Protein AF-A0A954P9H5-F1 (afdb_monomer_lite)

Radius of gyration: 14.2 Å; chains: 1; bounding box: 37×39×32 Å

Secondary structure (DSSP, 8-state):
----PPPHHHHHHHHHHHHHTT-HHHHHHHHHHHHHH--TTHHHHHHHHHHHHHHTT-HHHHHHHHHT--GGG--HHHHHHHHHHHHHHHHHHHTT------

pLDDT: mean 89.83, std 11.18, range [44.09, 97.06]

Sequence (102 aa):
DGTCELSESTVFLLIRGLLGQNQYTAAVPFLREHIERFSHRRTALQLNLAKVLVHLERPRKALEVLKQLDTATLDDDARKSAEKLIGYAKLQIEQGTIELSE

Foldseek 3Di:
DDPPDDDLVRLVVVLVVCVVVVVLVVNQVSLVVSLVPDPPCNQVSLLVNLVSCLVLLNLVVSVVSLVPHPVVPDDPVSVVSSVVSNVSSVVSVVVPRDDDDD

Structure (mmCIF, N/CA/C/O backbone):
data_AF-A0A954P9H5-F1
#
_entry.id   AF-A0A954P9H5-F1
#
loop_
_atom_site.group_PDB
_atom_site.id
_atom_site.type_symbol
_atom_site.label_atom_id
_atom_site.label_alt_id
_atom_site.label_comp_id
_atom_site.label_asym_id
_atom_site.label_entity_id
_atom_site.label_seq_id
_atom_site.pdbx_PDB_ins_code
_atom_site.Cartn_x
_atom_site.Cartn_y
_atom_site.Cartn_z
_atom_site.occupancy
_atom_site.B_iso_or_equiv
_atom_site.auth_seq_id
_atom_site.auth_comp_id
_atom_site.auth_asym_id
_atom_site.auth_atom_id
_atom_site.pdbx_PDB_model_num
ATOM 1 N N . ASP A 1 1 ? 24.051 -22.769 -10.871 1.00 44.09 1 ASP A N 1
ATOM 2 C CA . ASP A 1 1 ? 23.500 -21.650 -10.089 1.00 44.09 1 ASP A CA 1
ATOM 3 C C . ASP A 1 1 ? 23.270 -20.439 -10.958 1.00 44.09 1 ASP A C 1
ATOM 5 O O . ASP A 1 1 ? 24.212 -19.774 -11.360 1.00 44.09 1 ASP A O 1
ATOM 9 N N . GLY A 1 2 ? 22.014 -20.211 -11.321 1.00 45.12 2 GLY A N 1
ATOM 10 C CA . GLY A 1 2 ? 21.591 -19.035 -12.067 1.00 45.12 2 GLY A CA 1
ATOM 11 C C . GLY A 1 2 ? 20.261 -18.590 -11.495 1.00 45.12 2 GLY A C 1
ATOM 12 O O . GLY A 1 2 ? 19.214 -19.061 -11.929 1.00 45.12 2 GLY A O 1
ATOM 13 N N . THR A 1 3 ? 20.294 -17.745 -10.470 1.00 51.94 3 THR A N 1
ATOM 14 C CA . THR A 1 3 ? 19.108 -17.006 -10.042 1.00 51.94 3 THR A CA 1
ATOM 15 C C . THR A 1 3 ? 18.694 -16.138 -11.219 1.00 51.94 3 THR A C 1
ATOM 17 O O . THR A 1 3 ? 19.360 -15.157 -11.541 1.00 51.94 3 THR A O 1
ATOM 20 N N . CYS A 1 4 ? 17.638 -16.550 -11.919 1.00 55.53 4 CYS A N 1
ATOM 21 C CA . CYS A 1 4 ? 17.020 -15.751 -12.965 1.00 55.53 4 CYS A CA 1
ATOM 22 C C . CYS A 1 4 ? 16.344 -14.560 -12.279 1.00 55.53 4 CYS A C 1
ATOM 24 O O . CYS A 1 4 ? 15.162 -14.609 -11.944 1.00 55.53 4 CYS A O 1
ATOM 26 N N . GLU A 1 5 ? 17.119 -13.521 -11.979 1.00 66.31 5 GLU A N 1
ATOM 27 C CA . GLU A 1 5 ? 16.582 -12.285 -11.438 1.00 66.31 5 GLU A CA 1
ATOM 28 C C . GLU A 1 5 ? 15.644 -11.671 -12.477 1.00 66.31 5 GLU A C 1
ATOM 30 O O . GLU A 1 5 ? 16.047 -11.352 -13.598 1.00 66.31 5 GLU A O 1
ATOM 35 N N . LEU A 1 6 ? 14.369 -11.518 -12.117 1.00 73.56 6 LEU A N 1
ATOM 36 C CA . LEU A 1 6 ? 13.417 -10.825 -12.974 1.00 73.56 6 LEU A CA 1
ATOM 37 C C . LEU A 1 6 ? 13.862 -9.368 -13.128 1.00 73.56 6 LEU A C 1
ATOM 39 O O . LEU A 1 6 ? 14.182 -8.697 -12.142 1.00 73.56 6 LEU A O 1
ATOM 43 N N . SER A 1 7 ? 13.868 -8.884 -14.370 1.00 85.44 7 SER A N 1
ATOM 44 C CA . SER A 1 7 ? 14.144 -7.480 -14.668 1.00 85.44 7 SER A CA 1
ATOM 45 C C . SER A 1 7 ? 13.062 -6.571 -14.077 1.00 85.44 7 SER A C 1
ATOM 47 O O . SER A 1 7 ? 11.903 -6.979 -13.962 1.00 85.44 7 SER A O 1
ATOM 49 N N . GLU A 1 8 ? 13.416 -5.318 -13.766 1.00 86.12 8 GLU A N 1
ATOM 50 C CA . GLU A 1 8 ? 12.487 -4.304 -13.231 1.00 86.12 8 GLU A CA 1
ATOM 51 C C . GLU A 1 8 ? 11.188 -4.238 -14.045 1.00 86.12 8 GLU A C 1
ATOM 53 O O . GLU A 1 8 ? 10.088 -4.308 -13.500 1.00 86.12 8 GLU A O 1
ATOM 58 N N . SER A 1 9 ? 11.307 -4.189 -15.376 1.00 87.50 9 SER A N 1
ATOM 59 C CA . SER A 1 9 ? 10.158 -4.125 -16.281 1.00 87.50 9 SER A CA 1
ATOM 60 C C . SER A 1 9 ? 9.249 -5.351 -16.173 1.00 87.50 9 SER A C 1
ATOM 62 O O . SER A 1 9 ? 8.030 -5.208 -16.243 1.00 87.50 9 SER A O 1
ATOM 64 N N . THR A 1 10 ? 9.814 -6.545 -15.973 1.00 89.69 10 THR A N 1
ATOM 65 C CA . THR A 1 10 ? 9.037 -7.786 -15.838 1.00 89.69 10 THR A CA 1
ATOM 66 C C . THR A 1 10 ? 8.264 -7.803 -14.525 1.00 89.69 10 THR A C 1
ATOM 68 O O . THR A 1 10 ? 7.060 -8.063 -14.524 1.00 89.69 10 THR A O 1
ATOM 71 N N . VAL A 1 11 ? 8.927 -7.453 -13.417 1.00 90.12 11 VAL A N 1
ATOM 72 C CA . VAL A 1 11 ? 8.285 -7.356 -12.097 1.00 90.12 11 VAL A CA 1
ATOM 73 C C . VAL A 1 11 ? 7.183 -6.295 -12.120 1.00 90.12 11 VAL A C 1
ATOM 75 O O . VAL A 1 11 ? 6.075 -6.535 -11.643 1.00 90.12 11 VAL A O 1
ATOM 78 N N . PHE A 1 12 ? 7.437 -5.143 -12.741 1.00 90.56 12 PHE A N 1
ATOM 79 C CA . PHE A 1 12 ? 6.449 -4.074 -12.863 1.00 90.56 12 PHE A CA 1
ATOM 80 C C . PHE A 1 12 ? 5.215 -4.487 -13.681 1.00 90.56 12 PHE A C 1
ATOM 82 O O . PHE A 1 12 ? 4.083 -4.204 -13.280 1.00 90.56 12 PHE A O 1
ATOM 89 N N . LEU A 1 13 ? 5.403 -5.178 -14.811 1.00 93.25 13 LEU A N 1
ATOM 90 C CA . LEU A 1 13 ? 4.291 -5.694 -15.617 1.00 93.25 13 LEU A CA 1
ATOM 91 C C . LEU A 1 13 ? 3.467 -6.731 -14.849 1.00 93.25 13 LEU A C 1
ATOM 93 O O . LEU A 1 13 ? 2.237 -6.692 -14.919 1.00 93.25 13 LEU A O 1
ATOM 97 N N . LEU A 1 14 ? 4.123 -7.602 -14.078 1.00 93.56 14 LEU A N 1
ATOM 98 C CA . LEU A 1 14 ? 3.450 -8.565 -13.212 1.00 93.56 14 LEU A CA 1
ATOM 99 C C . LEU A 1 14 ? 2.615 -7.860 -12.136 1.00 93.56 14 LEU A C 1
ATOM 101 O O . LEU A 1 14 ? 1.426 -8.145 -12.018 1.00 93.56 14 LEU A O 1
ATOM 105 N N . ILE A 1 15 ? 3.190 -6.886 -11.420 1.00 94.25 15 ILE A N 1
ATOM 106 C CA . ILE A 1 15 ? 2.460 -6.061 -10.441 1.00 94.25 15 ILE A CA 1
ATOM 107 C C . ILE A 1 15 ? 1.223 -5.442 -11.092 1.00 94.25 15 ILE A C 1
ATOM 109 O O . ILE A 1 15 ? 0.119 -5.554 -10.562 1.00 94.25 15 ILE A O 1
ATOM 113 N N . ARG A 1 16 ? 1.380 -4.813 -12.263 1.00 94.12 16 ARG A N 1
ATOM 114 C CA . ARG A 1 16 ? 0.265 -4.182 -12.977 1.00 94.12 16 ARG A CA 1
ATOM 115 C C . ARG A 1 16 ? -0.826 -5.194 -13.341 1.00 94.12 16 ARG A C 1
ATOM 117 O O . ARG A 1 16 ? -2.004 -4.878 -13.189 1.00 94.12 16 ARG A O 1
ATOM 124 N N . GLY A 1 17 ? -0.445 -6.387 -13.797 1.00 95.50 17 GLY A N 1
ATOM 125 C CA . GLY A 1 17 ? -1.375 -7.475 -14.101 1.00 95.50 17 GLY A CA 1
ATOM 126 C C . GLY A 1 17 ? -2.151 -7.943 -12.869 1.00 95.50 17 GLY A C 1
ATOM 127 O O . GLY A 1 17 ? -3.377 -8.005 -12.910 1.00 95.50 17 GLY A O 1
ATOM 128 N N . LEU A 1 18 ? -1.455 -8.190 -11.756 1.00 95.75 18 LEU A N 1
ATOM 129 C CA . LEU A 1 18 ? -2.061 -8.635 -10.497 1.00 95.75 18 LEU A CA 1
ATOM 130 C C . LEU A 1 18 ? -3.028 -7.590 -9.931 1.00 95.75 18 LEU A C 1
ATOM 132 O O . LEU A 1 18 ? -4.153 -7.925 -9.565 1.00 95.75 18 LEU A O 1
ATOM 136 N N . LEU A 1 19 ? -2.628 -6.314 -9.919 1.00 94.12 19 LEU A N 1
ATOM 137 C CA . LEU A 1 19 ? -3.497 -5.218 -9.483 1.00 94.12 19 LEU A CA 1
ATOM 138 C C . LEU A 1 19 ? -4.719 -5.065 -10.397 1.00 94.12 19 LEU A C 1
ATOM 140 O O . LEU A 1 19 ? -5.827 -4.881 -9.901 1.00 94.12 19 LEU A O 1
ATOM 144 N N . GLY A 1 20 ? -4.542 -5.188 -11.718 1.00 95.00 20 GLY A N 1
ATOM 145 C CA . GLY A 1 20 ? -5.642 -5.140 -12.686 1.00 95.00 20 GLY A CA 1
ATOM 146 C C . GLY A 1 20 ? -6.644 -6.291 -12.541 1.00 95.00 20 GLY A C 1
ATOM 147 O O . GLY A 1 20 ? -7.817 -6.117 -12.855 1.00 95.00 20 GLY A O 1
ATOM 148 N N . GLN A 1 21 ? -6.207 -7.443 -12.025 1.00 96.31 21 GLN A N 1
ATOM 149 C CA . GLN A 1 21 ? -7.060 -8.599 -11.729 1.00 96.31 21 GLN A CA 1
ATOM 150 C C . GLN A 1 21 ? -7.572 -8.628 -10.278 1.00 96.31 21 GLN A C 1
ATOM 152 O O . GLN A 1 21 ? -8.156 -9.625 -9.861 1.00 96.31 21 GLN A O 1
ATOM 157 N N . ASN A 1 22 ? -7.361 -7.563 -9.493 1.00 94.75 22 ASN A N 1
ATOM 158 C CA . ASN A 1 22 ? -7.678 -7.500 -8.059 1.00 94.75 22 ASN A CA 1
ATOM 159 C C . ASN A 1 22 ? -7.009 -8.607 -7.214 1.00 94.75 22 ASN A C 1
ATOM 161 O O . ASN A 1 22 ? -7.465 -8.924 -6.117 1.00 94.75 22 ASN A O 1
ATOM 165 N N . GLN A 1 23 ? -5.905 -9.191 -7.688 1.00 96.19 23 GLN A N 1
ATOM 166 C CA . GLN A 1 23 ? -5.135 -10.198 -6.956 1.00 96.19 23 GLN A CA 1
ATOM 167 C C . GLN A 1 23 ? -4.192 -9.526 -5.952 1.00 96.19 23 GLN A C 1
ATOM 169 O O . GLN A 1 23 ? -2.966 -9.607 -6.035 1.00 96.19 23 GLN A O 1
ATOM 174 N N . TYR A 1 24 ? -4.787 -8.820 -4.994 1.00 94.38 24 TYR A N 1
ATOM 175 C CA . TYR A 1 24 ? -4.090 -7.947 -4.056 1.00 94.38 24 TYR A CA 1
ATOM 176 C C . TYR A 1 24 ? -3.088 -8.687 -3.174 1.00 94.38 24 TYR A C 1
ATOM 178 O O . TYR A 1 24 ? -1.939 -8.263 -3.083 1.00 94.38 24 TYR A O 1
ATOM 186 N N . THR A 1 25 ? -3.479 -9.824 -2.596 1.00 94.75 25 THR A N 1
ATOM 187 C CA . THR A 1 25 ? -2.587 -10.659 -1.777 1.00 94.75 25 THR A CA 1
ATOM 188 C C . THR A 1 25 ? -1.361 -11.117 -2.567 1.00 94.75 25 THR A C 1
ATOM 190 O O . THR A 1 25 ? -0.240 -11.021 -2.073 1.00 94.75 25 THR A O 1
ATOM 193 N N . ALA A 1 26 ? -1.554 -11.531 -3.823 1.00 95.19 26 ALA A N 1
ATOM 194 C CA . ALA A 1 26 ? -0.461 -11.951 -4.697 1.00 95.19 26 ALA A CA 1
ATOM 195 C C . ALA A 1 26 ? 0.442 -10.780 -5.118 1.00 95.19 26 ALA A C 1
ATOM 197 O O . ALA A 1 26 ? 1.631 -10.982 -5.339 1.00 95.19 26 ALA A O 1
ATOM 198 N N . ALA A 1 27 ? -0.087 -9.555 -5.208 1.00 95.38 27 ALA A N 1
ATOM 199 C CA . ALA A 1 27 ? 0.684 -8.373 -5.595 1.00 95.38 27 ALA A CA 1
ATOM 200 C C . ALA A 1 27 ? 1.649 -7.879 -4.501 1.00 95.38 27 ALA A C 1
ATOM 202 O O . ALA A 1 27 ? 2.687 -7.300 -4.824 1.00 95.38 27 ALA A O 1
ATOM 203 N N . VAL A 1 28 ? 1.325 -8.089 -3.218 1.00 95.44 28 VAL A N 1
ATOM 204 C CA . VAL A 1 28 ? 2.117 -7.598 -2.072 1.00 95.44 28 VAL A CA 1
ATOM 205 C C . VAL A 1 28 ? 3.603 -7.985 -2.129 1.00 95.44 28 VAL A C 1
ATOM 207 O O . VAL A 1 28 ? 4.424 -7.074 -1.988 1.00 95.44 28 VAL A O 1
ATOM 210 N N . PRO A 1 29 ? 3.999 -9.263 -2.313 1.00 94.56 29 PRO A N 1
ATOM 211 C CA . PRO A 1 29 ? 5.415 -9.632 -2.341 1.00 94.56 29 PRO A CA 1
ATOM 212 C C . PRO A 1 29 ? 6.176 -8.939 -3.477 1.00 94.56 29 PRO A C 1
ATOM 214 O O . PRO A 1 29 ? 7.240 -8.379 -3.231 1.00 94.56 29 PRO A O 1
ATOM 217 N N . PHE A 1 30 ? 5.598 -8.865 -4.680 1.00 94.81 30 PHE A N 1
ATOM 218 C CA . PHE A 1 30 ? 6.244 -8.209 -5.822 1.00 94.81 30 PHE A CA 1
ATOM 219 C C . PHE A 1 30 ? 6.362 -6.694 -5.638 1.00 94.81 30 PHE A C 1
ATOM 221 O O . PHE A 1 30 ? 7.377 -6.104 -6.000 1.00 94.81 30 PHE A O 1
ATOM 228 N N . LEU A 1 31 ? 5.353 -6.053 -5.036 1.00 94.94 31 LEU A N 1
ATOM 229 C CA . LEU A 1 31 ? 5.424 -4.637 -4.672 1.00 94.94 31 LEU A CA 1
ATOM 230 C C . LEU A 1 31 ? 6.575 -4.373 -3.696 1.00 94.94 31 LEU A C 1
ATOM 232 O O . LEU A 1 31 ? 7.346 -3.440 -3.913 1.00 94.94 31 LEU A O 1
ATOM 236 N N . ARG A 1 32 ? 6.710 -5.192 -2.645 1.00 94.38 32 ARG A N 1
ATOM 237 C CA . ARG A 1 32 ? 7.795 -5.065 -1.657 1.00 94.38 32 ARG A CA 1
ATOM 238 C C . ARG A 1 32 ? 9.162 -5.266 -2.299 1.00 94.38 32 ARG A C 1
ATOM 240 O O . ARG A 1 32 ? 10.025 -4.409 -2.140 1.00 94.38 32 ARG A O 1
ATOM 247 N N . GLU A 1 33 ? 9.311 -6.336 -3.073 1.00 92.38 33 GLU A N 1
ATOM 248 C CA . GLU A 1 33 ? 10.547 -6.645 -3.787 1.00 92.38 33 GLU A CA 1
ATOM 249 C C . GLU A 1 33 ? 10.951 -5.491 -4.716 1.00 92.38 33 GLU A C 1
ATOM 251 O O . GLU A 1 33 ? 12.097 -5.045 -4.703 1.00 92.38 33 GLU A O 1
ATOM 256 N N . HIS A 1 34 ? 10.007 -4.945 -5.486 1.00 93.25 34 HIS A N 1
ATOM 257 C CA . HIS A 1 34 ? 10.308 -3.846 -6.397 1.00 93.25 34 HIS A CA 1
ATOM 258 C C . HIS A 1 34 ? 10.706 -2.561 -5.653 1.00 93.25 34 HIS A C 1
ATOM 260 O O . HIS A 1 34 ? 11.607 -1.854 -6.100 1.00 93.25 34 HIS A O 1
ATOM 266 N N . ILE A 1 35 ? 10.048 -2.238 -4.534 1.00 93.69 35 ILE A N 1
ATOM 267 C CA . ILE A 1 35 ? 10.363 -1.065 -3.694 1.00 93.69 35 ILE A CA 1
ATOM 268 C C . ILE A 1 35 ? 11.778 -1.168 -3.108 1.00 93.69 35 ILE A C 1
ATOM 270 O O . ILE A 1 35 ? 12.498 -0.162 -3.038 1.00 93.69 35 ILE A O 1
ATOM 274 N N . GLU A 1 36 ? 12.167 -2.374 -2.695 1.00 92.19 36 GLU A N 1
ATOM 275 C CA . GLU A 1 36 ? 13.479 -2.671 -2.125 1.00 92.19 36 GLU A CA 1
ATOM 276 C C . GLU A 1 36 ? 14.579 -2.608 -3.193 1.00 92.19 36 GLU A C 1
ATOM 278 O O . GLU A 1 36 ? 15.578 -1.913 -3.002 1.00 92.19 36 GLU A O 1
ATOM 283 N N . ARG A 1 37 ? 14.360 -3.250 -4.348 1.00 90.31 37 ARG A N 1
ATOM 284 C CA . ARG A 1 37 ? 15.371 -3.410 -5.406 1.00 90.31 37 ARG A CA 1
ATOM 285 C C . ARG A 1 37 ? 15.520 -2.195 -6.325 1.00 90.31 37 ARG A C 1
ATOM 287 O O . ARG A 1 37 ? 16.623 -1.934 -6.797 1.00 90.31 37 ARG A O 1
ATOM 294 N N . PHE A 1 38 ? 14.449 -1.439 -6.584 1.00 88.06 38 PHE A N 1
ATOM 295 C CA . PHE A 1 38 ? 14.447 -0.381 -7.603 1.00 88.06 38 PHE A CA 1
ATOM 296 C C . PHE A 1 38 ? 13.949 0.959 -7.042 1.00 88.06 38 PHE A C 1
ATOM 298 O O . PHE A 1 38 ? 12.849 1.073 -6.499 1.00 88.06 38 PHE A O 1
ATOM 305 N N . SER A 1 39 ? 14.750 2.015 -7.196 1.00 85.25 39 SER A N 1
ATOM 306 C CA . SER A 1 39 ? 14.452 3.346 -6.645 1.00 85.25 39 SER A CA 1
ATOM 307 C C . SER A 1 39 ? 13.592 4.221 -7.562 1.00 85.25 39 SER A C 1
ATOM 309 O O . SER A 1 39 ? 12.838 5.056 -7.067 1.00 85.25 39 SER A O 1
ATOM 311 N N . HIS A 1 40 ? 13.647 4.015 -8.883 1.00 82.31 40 HIS A N 1
ATOM 312 C CA . HIS A 1 40 ? 13.090 4.942 -9.878 1.00 82.31 40 HIS A CA 1
ATOM 313 C C . HIS A 1 40 ? 11.565 5.153 -9.769 1.00 82.31 40 HIS A C 1
ATOM 315 O O . HIS A 1 40 ? 11.051 6.194 -10.171 1.00 82.31 40 HIS A O 1
ATOM 321 N N . ARG A 1 41 ? 10.830 4.197 -9.184 1.00 84.00 41 ARG A N 1
ATOM 322 C CA . ARG A 1 41 ? 9.367 4.265 -8.982 1.00 84.00 41 ARG A CA 1
ATOM 323 C C . ARG A 1 41 ? 8.945 4.010 -7.539 1.00 84.00 41 ARG A C 1
ATOM 325 O O . ARG A 1 41 ? 7.772 3.733 -7.282 1.00 84.00 41 ARG A O 1
ATOM 332 N N . ARG A 1 42 ? 9.894 4.086 -6.603 1.00 91.31 42 ARG A N 1
ATOM 333 C CA . ARG A 1 42 ? 9.704 3.664 -5.21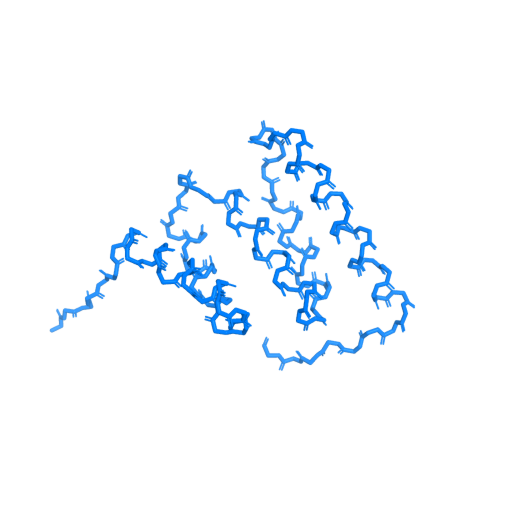3 1.00 91.31 42 ARG A CA 1
ATOM 334 C C . ARG A 1 42 ? 8.480 4.319 -4.575 1.00 91.31 42 ARG A C 1
ATOM 336 O O . ARG A 1 42 ? 7.595 3.600 -4.126 1.00 91.31 42 ARG A O 1
ATOM 343 N N . THR A 1 43 ? 8.387 5.647 -4.618 1.00 92.31 43 THR A N 1
ATOM 344 C CA . THR A 1 43 ? 7.291 6.400 -3.990 1.00 92.31 43 THR A CA 1
ATOM 345 C C . THR A 1 43 ? 5.920 6.013 -4.557 1.00 92.31 43 THR A C 1
ATOM 347 O O . THR A 1 43 ? 4.980 5.750 -3.808 1.00 92.31 43 THR A O 1
ATOM 350 N N . ALA A 1 44 ? 5.801 5.902 -5.883 1.00 91.62 44 ALA A N 1
ATOM 351 C CA . ALA A 1 44 ? 4.547 5.514 -6.531 1.00 91.62 44 ALA A CA 1
ATOM 352 C C . ALA A 1 44 ? 4.122 4.083 -6.155 1.00 91.62 44 ALA A C 1
ATOM 354 O O . ALA A 1 44 ? 2.945 3.816 -5.904 1.00 91.62 44 ALA A O 1
ATOM 355 N N . LEU A 1 45 ? 5.077 3.153 -6.078 1.00 93.44 45 LEU A N 1
ATOM 356 C CA . LEU A 1 45 ? 4.795 1.773 -5.686 1.00 93.44 45 LEU A CA 1
ATOM 357 C C . LEU A 1 45 ? 4.516 1.628 -4.190 1.00 93.44 45 LEU A C 1
ATOM 359 O O . LEU A 1 45 ? 3.661 0.824 -3.828 1.00 93.44 45 LEU A O 1
ATOM 363 N N . GLN A 1 46 ? 5.150 2.424 -3.328 1.00 95.94 46 GLN A N 1
ATOM 364 C CA . GLN A 1 46 ? 4.807 2.507 -1.906 1.00 95.94 46 GLN A CA 1
ATOM 365 C C . GLN A 1 46 ? 3.362 2.986 -1.717 1.00 95.94 46 GLN A C 1
ATOM 367 O O . GLN A 1 46 ? 2.629 2.410 -0.916 1.00 95.94 46 GLN A O 1
ATOM 372 N N . LEU A 1 47 ? 2.911 3.975 -2.497 1.0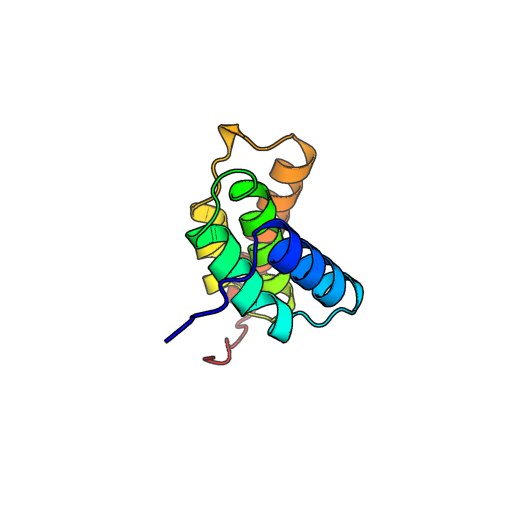0 95.25 47 LEU A N 1
ATOM 373 C CA . LEU A 1 47 ? 1.520 4.430 -2.449 1.00 95.25 47 LEU A CA 1
ATOM 374 C C . LEU A 1 47 ? 0.544 3.325 -2.892 1.00 95.25 47 LEU A C 1
ATOM 376 O O . LEU A 1 47 ? -0.472 3.093 -2.233 1.00 95.25 47 LEU A O 1
ATOM 380 N N . ASN A 1 48 ? 0.874 2.587 -3.958 1.00 95.12 48 ASN A N 1
ATOM 381 C CA . ASN A 1 48 ? 0.086 1.426 -4.386 1.00 95.12 48 ASN A CA 1
ATOM 382 C C . ASN A 1 48 ? 0.070 0.320 -3.322 1.00 95.12 48 ASN A C 1
ATOM 384 O O . ASN A 1 48 ? -0.991 -0.225 -3.029 1.00 95.12 48 ASN A O 1
ATOM 388 N N . LEU A 1 49 ? 1.216 0.018 -2.707 1.00 97.06 49 LEU A N 1
ATOM 389 C CA . LEU A 1 49 ? 1.317 -0.956 -1.623 1.00 97.06 49 LEU A CA 1
ATOM 390 C C . LEU A 1 49 ? 0.463 -0.543 -0.422 1.00 97.06 49 LEU A C 1
ATOM 392 O O . LEU A 1 49 ? -0.273 -1.371 0.105 1.00 97.06 49 LEU A O 1
ATOM 396 N N . ALA A 1 50 ? 0.494 0.726 -0.020 1.00 96.94 50 ALA A N 1
ATOM 397 C CA . ALA A 1 50 ? -0.352 1.227 1.056 1.00 96.94 50 ALA A CA 1
ATOM 398 C C . ALA A 1 50 ? -1.844 1.055 0.739 1.00 96.94 50 ALA A C 1
ATOM 400 O O . ALA A 1 50 ? -2.599 0.566 1.577 1.00 96.94 50 ALA A O 1
ATOM 401 N N . LYS A 1 51 ? -2.265 1.385 -0.488 1.00 96.06 51 LYS A N 1
ATOM 402 C CA . LYS A 1 51 ? -3.646 1.186 -0.949 1.00 96.06 51 LYS A CA 1
ATOM 403 C C . LYS A 1 51 ? -4.067 -0.283 -0.882 1.00 96.06 51 LYS A C 1
ATOM 405 O O . LYS A 1 51 ? -5.151 -0.585 -0.388 1.00 96.06 51 LYS A O 1
ATOM 410 N N . VAL A 1 52 ? -3.203 -1.185 -1.348 1.00 96.50 52 VAL A N 1
ATOM 411 C CA . VAL A 1 52 ? -3.417 -2.637 -1.272 1.00 96.50 52 VAL A CA 1
ATOM 412 C C . VAL A 1 52 ? -3.542 -3.097 0.179 1.00 96.50 52 VAL A C 1
ATOM 414 O O . VAL A 1 52 ? -4.452 -3.850 0.501 1.00 96.50 52 VAL A O 1
ATOM 417 N N . LEU A 1 53 ? -2.677 -2.619 1.073 1.00 96.31 53 LEU A N 1
ATOM 418 C CA . LEU A 1 53 ? -2.697 -3.005 2.484 1.00 96.31 53 LEU A CA 1
ATOM 419 C C . LEU A 1 53 ? -3.965 -2.530 3.205 1.00 96.31 53 LEU A C 1
ATOM 421 O O . LEU A 1 53 ? -4.527 -3.302 3.970 1.00 96.31 53 LEU A O 1
ATOM 425 N N . VAL A 1 54 ? -4.463 -1.319 2.927 1.00 95.00 54 VAL A N 1
ATOM 426 C CA . VAL 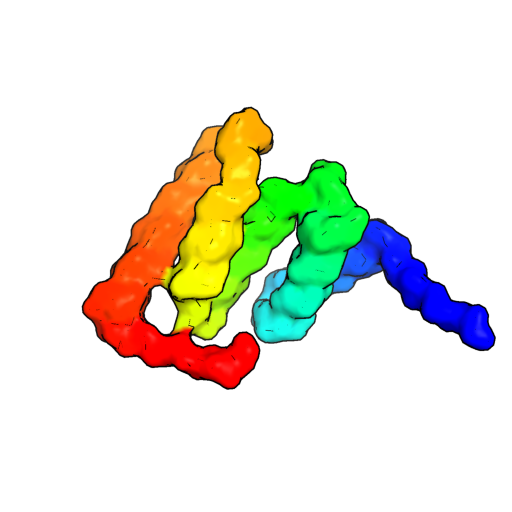A 1 54 ? -5.766 -0.860 3.455 1.00 95.00 54 VAL A CA 1
ATOM 427 C C . VAL A 1 54 ? -6.910 -1.740 2.948 1.00 95.00 54 VAL A C 1
ATOM 429 O O . VAL A 1 54 ? -7.803 -2.092 3.715 1.00 95.00 54 VAL A O 1
ATOM 432 N N . HIS A 1 55 ? -6.882 -2.117 1.666 1.00 94.06 55 HIS A N 1
ATOM 433 C CA . HIS A 1 55 ? -7.897 -2.996 1.082 1.00 94.06 55 HIS A CA 1
ATOM 434 C C . HIS A 1 55 ? -7.886 -4.400 1.701 1.00 94.06 55 HIS A C 1
ATOM 436 O O . HIS A 1 55 ? -8.940 -4.992 1.891 1.00 94.06 55 HIS A O 1
ATOM 442 N N . LEU A 1 56 ? -6.705 -4.911 2.048 1.00 93.75 56 LEU A N 1
ATOM 443 C CA . LEU A 1 56 ? -6.525 -6.196 2.725 1.00 93.75 56 LEU A CA 1
ATOM 444 C C . LEU A 1 56 ? -6.766 -6.128 4.242 1.00 93.75 56 LEU A C 1
ATOM 446 O O . LEU A 1 56 ? -6.373 -7.056 4.944 1.00 93.75 56 LEU A O 1
ATOM 450 N N . GLU A 1 57 ? -7.340 -5.034 4.753 1.00 94.12 57 GLU A N 1
ATOM 451 C CA . GLU A 1 57 ? -7.584 -4.824 6.188 1.00 94.12 57 GLU A CA 1
ATOM 452 C C . GLU A 1 57 ? -6.300 -4.927 7.032 1.00 94.12 57 GLU A C 1
ATOM 454 O O . GLU A 1 57 ? -6.296 -5.414 8.160 1.00 94.12 57 GLU A O 1
ATOM 459 N N . ARG A 1 58 ? -5.184 -4.427 6.482 1.00 94.75 58 ARG A N 1
ATOM 460 C CA . ARG A 1 58 ? -3.869 -4.314 7.142 1.00 94.75 58 ARG A CA 1
ATOM 461 C C . ARG A 1 58 ? -3.486 -2.843 7.380 1.00 94.75 58 ARG A C 1
ATOM 463 O O . ARG A 1 58 ? -2.453 -2.386 6.865 1.00 94.75 58 ARG A O 1
ATOM 470 N N . PRO A 1 59 ? -4.306 -2.058 8.105 1.00 95.81 59 PRO A N 1
ATOM 471 C CA . PRO A 1 59 ? -4.119 -0.619 8.250 1.00 95.81 59 PRO A CA 1
ATOM 472 C C . PRO A 1 59 ? -2.801 -0.210 8.920 1.00 95.81 59 PRO A C 1
ATOM 474 O O . PRO A 1 59 ? -2.228 0.812 8.543 1.00 95.81 59 PRO A O 1
ATOM 477 N N . ARG A 1 60 ? -2.262 -0.979 9.875 1.00 95.50 60 ARG A N 1
ATOM 478 C CA . ARG A 1 60 ? -0.987 -0.655 10.539 1.00 95.50 60 ARG A CA 1
ATOM 479 C C . ARG A 1 60 ? 0.173 -0.766 9.560 1.00 95.50 60 ARG A C 1
ATOM 481 O O . ARG A 1 60 ? 0.941 0.185 9.424 1.00 95.50 60 ARG A O 1
ATOM 488 N N . LYS A 1 61 ? 0.233 -1.869 8.802 1.00 95.50 61 LYS A N 1
ATOM 489 C CA . LYS A 1 61 ? 1.226 -2.051 7.729 1.00 95.50 61 LYS A CA 1
ATOM 490 C C . LYS A 1 61 ? 1.077 -0.960 6.660 1.00 95.50 61 LYS A C 1
ATOM 492 O O . LYS A 1 61 ? 2.078 -0.458 6.156 1.00 95.50 61 LYS A O 1
ATOM 497 N N . ALA A 1 62 ? -0.151 -0.556 6.325 1.00 96.19 62 ALA A N 1
ATOM 498 C CA . ALA A 1 62 ? -0.374 0.552 5.397 1.00 96.19 62 ALA A CA 1
ATOM 499 C C . ALA A 1 62 ? 0.206 1.874 5.928 1.00 96.19 62 ALA A C 1
ATOM 501 O O . ALA A 1 62 ? 0.917 2.564 5.200 1.00 96.19 62 ALA A O 1
ATOM 502 N N . LEU A 1 63 ? -0.038 2.209 7.201 1.00 96.56 63 LEU A N 1
ATOM 503 C CA . LEU A 1 63 ? 0.507 3.414 7.834 1.00 96.56 63 LEU A CA 1
ATOM 504 C C . LEU A 1 63 ? 2.038 3.405 7.895 1.00 96.56 63 LEU A C 1
ATOM 506 O O . LEU A 1 63 ? 2.651 4.454 7.711 1.00 96.56 63 LEU A O 1
ATOM 510 N N . GLU A 1 64 ? 2.665 2.254 8.136 1.00 96.19 64 GLU A N 1
ATOM 511 C CA . GLU A 1 64 ? 4.126 2.119 8.096 1.00 96.19 64 GLU A CA 1
ATOM 512 C C . GLU A 1 64 ? 4.693 2.458 6.718 1.00 96.19 64 GLU A C 1
ATOM 514 O O . GLU A 1 64 ? 5.650 3.224 6.625 1.00 96.19 64 GLU A O 1
ATOM 519 N N . VAL A 1 65 ? 4.072 1.952 5.650 1.00 96.31 65 VAL A N 1
ATOM 520 C CA . VAL A 1 65 ? 4.485 2.258 4.274 1.00 96.31 65 VAL A CA 1
ATOM 521 C C . VAL A 1 65 ? 4.263 3.737 3.950 1.00 96.31 65 VAL A C 1
ATOM 523 O O . VAL A 1 65 ? 5.148 4.378 3.389 1.00 96.31 65 VAL A O 1
ATOM 526 N N . LEU A 1 66 ? 3.121 4.310 4.344 1.00 95.50 66 LEU A N 1
ATOM 527 C CA . LEU A 1 66 ? 2.795 5.721 4.088 1.00 95.50 66 LEU A CA 1
ATOM 528 C C . LEU A 1 66 ? 3.769 6.685 4.780 1.00 95.50 66 LEU A C 1
ATOM 530 O O . LEU A 1 66 ? 4.085 7.730 4.221 1.00 95.50 66 LEU A O 1
ATOM 534 N N . LYS A 1 67 ? 4.290 6.328 5.962 1.00 95.69 67 LYS A N 1
ATOM 535 C CA . LYS A 1 67 ? 5.320 7.113 6.669 1.00 95.69 67 LYS A CA 1
ATOM 536 C C . LYS A 1 67 ? 6.663 7.161 5.935 1.00 95.69 67 LYS A C 1
ATOM 538 O O . LYS A 1 67 ? 7.457 8.052 6.210 1.00 95.69 67 LYS A O 1
ATOM 543 N N . GLN A 1 68 ? 6.928 6.204 5.047 1.00 93.12 68 GLN A N 1
ATOM 544 C CA . GLN A 1 68 ? 8.176 6.109 4.283 1.00 93.12 68 GLN A CA 1
ATOM 545 C C . GLN A 1 68 ? 8.098 6.802 2.917 1.00 93.12 68 GLN A C 1
ATOM 547 O O . GLN A 1 68 ? 9.076 6.762 2.170 1.00 93.12 68 GLN A O 1
ATOM 552 N N . LEU A 1 69 ? 6.950 7.389 2.562 1.00 92.69 69 LEU A N 1
ATOM 553 C CA . LEU A 1 69 ? 6.805 8.111 1.304 1.00 92.69 69 LEU A CA 1
ATOM 554 C C . LEU A 1 69 ? 7.677 9.363 1.307 1.00 92.69 69 LEU A C 1
ATOM 556 O O . LEU A 1 69 ? 7.593 10.191 2.215 1.00 92.69 69 LEU A O 1
ATOM 560 N N . ASP A 1 70 ? 8.443 9.540 0.236 1.00 91.25 70 ASP A N 1
ATOM 561 C CA . ASP A 1 70 ? 9.077 10.819 -0.052 1.00 91.25 70 ASP A CA 1
ATOM 562 C C . ASP A 1 70 ? 8.028 11.801 -0.591 1.00 91.25 70 ASP A C 1
ATOM 564 O O . ASP A 1 70 ? 7.740 11.861 -1.791 1.00 91.25 70 ASP A O 1
ATOM 568 N N . THR A 1 71 ? 7.422 12.560 0.320 1.00 85.88 71 THR A N 1
ATOM 569 C CA . THR A 1 71 ? 6.331 13.493 0.014 1.00 85.88 71 THR A CA 1
ATOM 570 C C . THR A 1 71 ? 6.749 14.641 -0.901 1.00 85.88 71 THR A C 1
ATOM 572 O O . THR A 1 71 ? 5.880 15.220 -1.555 1.00 85.88 71 THR A O 1
ATOM 575 N N . ALA A 1 72 ? 8.049 14.941 -1.007 1.00 87.88 72 ALA A N 1
ATOM 576 C CA . ALA A 1 72 ? 8.562 15.963 -1.915 1.00 87.88 72 ALA A CA 1
ATOM 577 C C . ALA A 1 72 ? 8.436 15.547 -3.390 1.00 87.88 72 ALA A C 1
ATOM 579 O O . ALA A 1 72 ? 8.368 16.404 -4.268 1.00 87.88 72 ALA A O 1
ATOM 580 N N . THR A 1 73 ? 8.366 14.239 -3.659 1.00 87.88 73 THR A N 1
ATOM 581 C CA . THR A 1 73 ? 8.230 13.675 -5.015 1.00 87.88 73 THR A CA 1
ATOM 582 C C . THR A 1 73 ? 6.781 13.431 -5.438 1.00 87.88 73 THR A C 1
ATOM 584 O O . THR A 1 73 ? 6.534 13.040 -6.578 1.00 87.88 73 THR A O 1
ATOM 587 N N . LEU A 1 74 ? 5.819 13.642 -4.535 1.00 88.50 74 LEU A N 1
ATOM 588 C CA . LEU A 1 74 ? 4.399 13.435 -4.807 1.00 88.50 74 LEU A CA 1
ATOM 589 C C . LEU A 1 74 ? 3.783 14.657 -5.489 1.00 88.50 74 LEU A C 1
ATOM 591 O O . LEU A 1 74 ? 3.879 15.776 -4.973 1.00 88.50 74 LEU A O 1
ATOM 595 N N . ASP A 1 75 ? 3.065 14.409 -6.584 1.00 92.00 75 ASP A N 1
ATOM 596 C CA . ASP A 1 75 ? 2.104 15.368 -7.123 1.00 92.00 75 ASP A CA 1
ATOM 597 C C . ASP A 1 75 ? 0.899 15.553 -6.176 1.00 92.00 75 ASP A C 1
ATOM 599 O O . ASP A 1 75 ? 0.720 14.832 -5.184 1.00 92.00 75 ASP A O 1
ATOM 603 N N . ASP A 1 76 ? 0.075 16.562 -6.457 1.00 92.06 76 ASP A N 1
ATOM 604 C CA . ASP A 1 76 ? -1.045 16.938 -5.590 1.00 92.06 76 ASP A CA 1
ATOM 605 C C . ASP A 1 76 ? -2.097 15.827 -5.458 1.00 92.06 76 ASP A C 1
ATOM 607 O O . ASP A 1 76 ? -2.696 15.654 -4.391 1.00 92.06 76 ASP A O 1
ATOM 611 N N . ASP A 1 77 ? -2.319 15.050 -6.517 1.00 92.12 77 ASP A N 1
ATOM 612 C CA . ASP A 1 77 ? -3.307 13.972 -6.522 1.00 92.12 77 ASP A CA 1
ATOM 613 C C . ASP A 1 77 ? -2.823 12.767 -5.710 1.00 92.12 77 ASP A C 1
ATOM 615 O O . ASP A 1 77 ? -3.585 12.181 -4.927 1.00 92.12 77 ASP A O 1
ATOM 619 N N . ALA A 1 78 ? -1.541 12.423 -5.823 1.00 91.94 78 ALA A N 1
ATOM 620 C CA . ALA A 1 78 ? -0.904 11.386 -5.033 1.00 91.94 78 ALA A CA 1
ATOM 621 C C . ALA A 1 78 ? -0.826 11.785 -3.553 1.00 91.94 78 ALA A C 1
ATOM 623 O O . ALA A 1 78 ? -1.082 10.949 -2.682 1.00 91.94 78 ALA A O 1
ATOM 624 N N . ARG A 1 79 ? -0.574 13.065 -3.250 1.00 93.75 79 ARG A N 1
ATOM 625 C CA . ARG A 1 79 ? -0.598 13.592 -1.877 1.00 93.75 79 ARG A CA 1
ATOM 626 C C . ARG A 1 79 ? -1.984 13.482 -1.248 1.00 93.75 79 ARG A C 1
ATOM 628 O O . ARG A 1 79 ? -2.119 12.883 -0.182 1.00 93.75 79 ARG A O 1
ATOM 635 N N . LYS A 1 80 ? -3.028 13.950 -1.940 1.00 94.44 80 LYS A N 1
ATOM 636 C CA . LYS A 1 80 ? -4.426 13.795 -1.490 1.00 94.44 80 LYS A CA 1
ATOM 637 C C . LYS A 1 80 ? -4.801 12.327 -1.303 1.00 94.44 80 LYS A C 1
ATOM 639 O O . LYS A 1 80 ? -5.536 11.979 -0.380 1.00 94.44 80 LYS A O 1
ATOM 644 N N . SER A 1 81 ? -4.315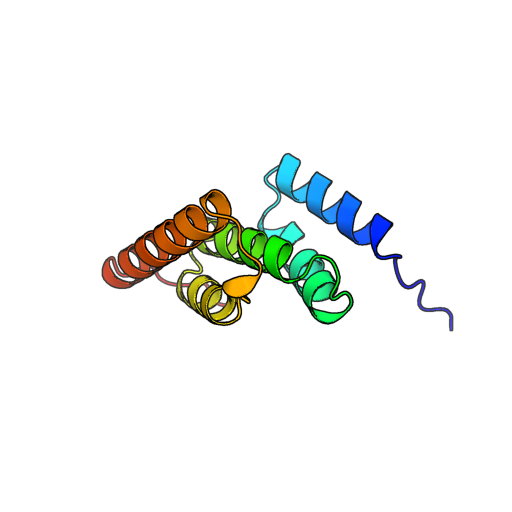 11.455 -2.183 1.00 94.06 81 SER A N 1
ATOM 645 C CA . SER A 1 81 ? -4.549 10.014 -2.079 1.00 94.06 81 SER A CA 1
ATOM 646 C C . SER A 1 81 ? -3.874 9.419 -0.842 1.00 94.06 81 SER A C 1
ATOM 648 O O . SER A 1 81 ? -4.510 8.654 -0.119 1.00 94.06 81 SER A O 1
ATOM 650 N N . ALA A 1 82 ? -2.628 9.803 -0.554 1.00 95.31 82 ALA A N 1
ATOM 651 C CA . ALA A 1 82 ? -1.915 9.384 0.650 1.00 95.31 82 ALA A CA 1
ATOM 652 C C . ALA A 1 82 ? -2.634 9.855 1.925 1.00 95.31 82 ALA A C 1
ATOM 654 O O . ALA A 1 82 ? -2.873 9.050 2.822 1.00 95.31 82 ALA A O 1
ATOM 655 N N . GLU A 1 83 ? -3.062 11.119 1.983 1.00 95.81 83 GLU A N 1
ATOM 656 C CA . GLU A 1 83 ? -3.821 11.673 3.114 1.00 95.81 83 GLU A CA 1
ATOM 657 C C . GLU A 1 83 ? -5.130 10.911 3.362 1.00 95.81 83 GLU A C 1
ATOM 659 O O . GLU A 1 83 ? -5.430 10.533 4.498 1.00 95.81 83 GLU A O 1
ATOM 664 N N . LYS A 1 84 ? -5.883 10.608 2.296 1.00 96.19 84 LYS A N 1
ATOM 665 C CA . LYS A 1 84 ? -7.101 9.790 2.388 1.00 96.19 84 LYS A CA 1
ATOM 666 C C . LYS A 1 84 ? -6.807 8.393 2.926 1.00 96.19 84 LYS A C 1
ATOM 668 O O . LYS A 1 84 ? -7.516 7.926 3.812 1.00 96.19 84 LYS A O 1
ATOM 673 N N . LEU A 1 85 ? -5.760 7.733 2.426 1.00 96.44 85 LEU A N 1
ATOM 674 C CA . LEU A 1 85 ? -5.361 6.402 2.893 1.00 96.44 85 LEU A CA 1
ATOM 675 C C . LEU A 1 85 ? -4.957 6.405 4.370 1.00 96.44 85 LEU A C 1
ATOM 677 O O . LEU A 1 85 ? -5.329 5.482 5.091 1.00 96.44 85 LEU A O 1
ATOM 681 N N . ILE A 1 86 ? -4.266 7.449 4.838 1.00 97.00 86 ILE A N 1
ATOM 682 C CA . ILE A 1 86 ? -3.959 7.625 6.264 1.00 97.00 86 ILE A CA 1
ATOM 683 C C . ILE A 1 86 ? -5.256 7.702 7.077 1.00 97.00 86 ILE A C 1
ATOM 685 O O . ILE A 1 86 ? -5.366 7.036 8.107 1.00 97.00 86 ILE A O 1
ATOM 689 N N . GLY A 1 87 ? -6.235 8.490 6.621 1.00 96.25 87 GLY A N 1
ATOM 690 C CA . GLY A 1 87 ? -7.544 8.604 7.270 1.00 96.25 87 GLY A CA 1
ATOM 691 C C . GLY A 1 87 ? -8.282 7.265 7.346 1.00 96.25 87 GLY A C 1
ATOM 692 O O . GLY A 1 87 ? -8.710 6.864 8.425 1.00 96.25 87 GLY A O 1
ATOM 693 N N . TYR A 1 88 ? -8.361 6.537 6.229 1.00 95.75 88 TYR A N 1
ATOM 694 C CA . TYR A 1 88 ? -9.005 5.220 6.185 1.00 95.75 88 TYR A CA 1
ATOM 695 C C . TYR A 1 88 ? -8.321 4.197 7.091 1.00 95.75 88 TYR A C 1
ATOM 697 O O . TYR A 1 88 ? -8.999 3.497 7.838 1.00 95.75 88 TYR A O 1
ATOM 705 N N . ALA A 1 89 ? -6.989 4.132 7.065 1.00 95.62 89 ALA A N 1
ATOM 706 C CA . ALA A 1 89 ? -6.244 3.195 7.894 1.00 95.62 89 ALA A CA 1
ATOM 707 C C . ALA A 1 89 ? -6.437 3.482 9.393 1.00 95.62 89 ALA A C 1
ATOM 709 O O . ALA A 1 89 ? -6.641 2.561 10.181 1.00 95.62 89 ALA A O 1
ATOM 710 N N . LYS A 1 90 ? -6.425 4.759 9.797 1.00 96.38 90 LYS A N 1
ATOM 711 C CA . LYS A 1 90 ? -6.710 5.151 11.186 1.00 96.38 90 LYS A CA 1
ATOM 712 C C . LYS A 1 90 ? -8.126 4.761 11.607 1.00 96.38 90 LYS A C 1
ATOM 714 O O . LYS A 1 90 ? -8.283 4.155 12.661 1.00 96.38 90 LYS A O 1
ATOM 719 N N . LEU A 1 91 ? -9.120 5.023 10.759 1.00 95.06 91 LEU A N 1
ATOM 720 C CA . LEU A 1 91 ? -10.510 4.667 11.038 1.00 95.06 91 LEU A CA 1
ATOM 721 C C . LEU A 1 91 ? -10.696 3.149 11.200 1.00 95.06 91 LEU A C 1
ATOM 723 O O . LEU A 1 91 ? -11.358 2.719 12.138 1.00 95.06 91 LEU A O 1
ATOM 727 N N . GLN A 1 92 ? -10.079 2.331 10.340 1.00 94.12 92 GLN A N 1
ATOM 728 C CA . GLN A 1 92 ? -10.116 0.866 10.468 1.00 94.12 92 GLN A CA 1
ATOM 729 C C . GLN A 1 92 ? -9.540 0.396 11.814 1.00 94.12 92 GLN A C 1
ATOM 731 O O . GLN A 1 92 ? -10.107 -0.494 12.453 1.00 94.12 92 GLN A O 1
ATOM 736 N N . ILE A 1 93 ? -8.440 1.003 12.274 1.00 93.75 93 ILE A N 1
ATOM 737 C CA . ILE A 1 93 ? -7.847 0.696 13.585 1.00 93.75 93 ILE A CA 1
ATOM 738 C C . ILE A 1 93 ? -8.804 1.086 14.716 1.00 93.75 93 ILE A C 1
ATOM 740 O O . ILE A 1 93 ? -9.022 0.287 15.624 1.00 93.75 93 ILE A O 1
ATOM 744 N N . GLU A 1 94 ? -9.384 2.285 14.657 1.00 93.62 94 GLU A N 1
ATOM 745 C CA . GLU A 1 94 ? -10.344 2.781 15.655 1.00 93.62 94 GLU A CA 1
ATOM 746 C C . GLU A 1 94 ? -11.606 1.911 15.731 1.00 93.62 94 GLU A C 1
ATOM 748 O O . GLU A 1 94 ? -12.132 1.679 16.816 1.00 93.62 94 GLU A O 1
ATOM 753 N N . GLN A 1 95 ? -12.052 1.368 14.598 1.00 92.88 95 GLN A N 1
ATOM 754 C CA . GLN A 1 95 ? -13.184 0.442 14.506 1.00 92.88 95 GLN A CA 1
ATOM 755 C C . GLN A 1 95 ? -12.857 -0.984 14.978 1.00 92.88 95 GLN A C 1
ATOM 757 O O . GLN A 1 95 ? -13.733 -1.847 14.971 1.00 92.88 95 GLN A O 1
ATOM 762 N N . GLY A 1 96 ? -11.619 -1.245 15.405 1.00 88.69 96 GLY A N 1
ATOM 763 C CA . GLY A 1 96 ? -11.217 -2.539 15.949 1.00 88.69 96 GLY A CA 1
ATOM 764 C C . GLY A 1 96 ? -10.910 -3.596 14.890 1.00 88.69 96 GLY A C 1
ATOM 765 O O . GLY A 1 96 ? -11.027 -4.782 15.185 1.00 88.69 96 GLY A O 1
ATOM 766 N N . THR A 1 97 ? -10.501 -3.194 13.678 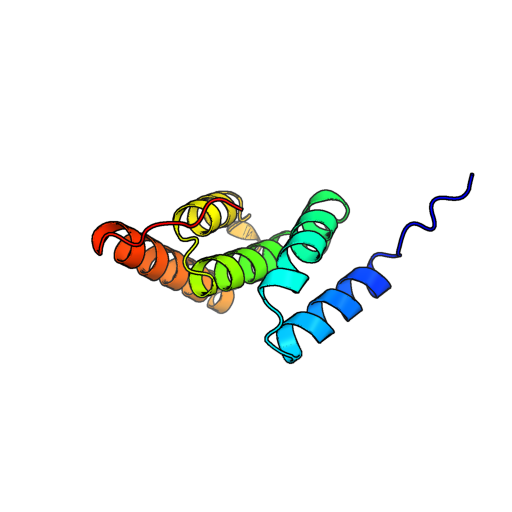1.00 88.69 97 THR A N 1
ATOM 767 C CA . THR A 1 97 ? -10.063 -4.138 12.634 1.00 88.69 97 THR A CA 1
ATOM 768 C C . THR A 1 97 ? -8.961 -5.049 13.183 1.00 88.69 97 THR A C 1
ATOM 770 O O . THR A 1 97 ? -7.883 -4.586 13.582 1.00 88.69 97 THR A O 1
ATOM 773 N N . ILE A 1 98 ? -9.247 -6.353 13.221 1.00 80.75 98 ILE A N 1
ATOM 774 C CA . ILE A 1 98 ? -8.297 -7.385 13.637 1.00 80.75 98 ILE A CA 1
ATOM 775 C C . ILE A 1 98 ? -7.442 -7.727 12.423 1.00 80.75 98 ILE A C 1
ATOM 777 O O . ILE A 1 98 ? -7.919 -8.312 11.457 1.00 80.75 98 ILE A O 1
ATOM 781 N N . GLU A 1 99 ? -6.165 -7.364 12.479 1.00 78.00 99 GLU A N 1
ATOM 782 C CA . GLU A 1 99 ? -5.221 -7.715 11.424 1.00 78.00 99 GLU A CA 1
ATOM 783 C C . GLU A 1 99 ? -4.884 -9.201 11.524 1.00 78.00 99 GLU A C 1
ATOM 785 O O . GLU A 1 99 ? -4.333 -9.657 12.528 1.00 78.00 99 GLU A O 1
ATOM 790 N N . LEU A 1 100 ? -5.194 -9.957 10.473 1.00 69.00 100 LEU A N 1
ATOM 791 C CA . LEU A 1 100 ? -4.712 -11.324 10.348 1.00 69.00 100 LEU A CA 1
ATOM 792 C C . LEU A 1 100 ? -3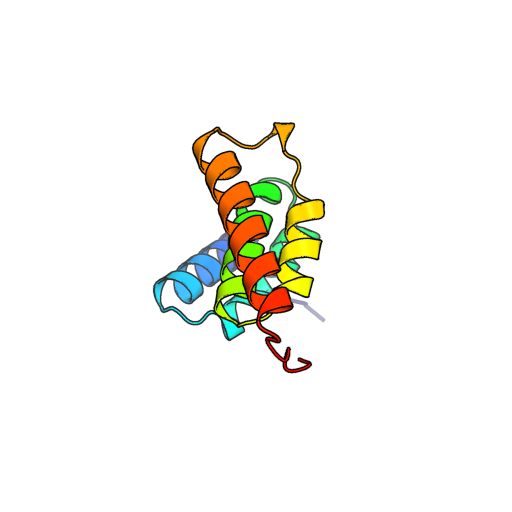.209 -11.284 10.057 1.00 69.00 100 LEU A C 1
ATOM 794 O O . LEU A 1 100 ? -2.751 -10.687 9.076 1.00 69.00 100 LEU A O 1
ATOM 798 N N . SER A 1 101 ? -2.442 -11.889 10.960 1.00 53.50 101 SER A N 1
ATOM 799 C CA . SER A 1 101 ? -0.994 -12.019 10.857 1.00 53.50 101 SER A CA 1
ATOM 800 C C . SER A 1 101 ? -0.627 -12.937 9.691 1.00 53.50 101 SER A C 1
ATOM 802 O O . SER A 1 101 ? -0.560 -14.149 9.859 1.00 53.50 101 SER A O 1
ATOM 804 N N . GLU A 1 102 ? -0.352 -12.352 8.528 1.00 55.16 102 GLU A N 1
ATOM 805 C CA . GLU A 1 102 ? 0.492 -12.961 7.488 1.00 55.16 102 GLU A CA 1
ATOM 806 C C . GLU A 1 102 ? 1.558 -11.963 7.030 1.00 55.16 102 GLU A C 1
ATOM 808 O O . GLU A 1 102 ? 1.204 -10.819 6.623 1.00 55.16 102 GLU A O 1
#